Protein AF-A0A897MU74-F1 (afdb_monomer)

Foldseek 3Di:
DPQDPPGDDDPLRVFLVQLLVQQVQVPDDHPVPDDCVPDPCNDSVNSVVRPRGDGPVRVLLVVLLVCLLVVHDLVVSCVVSVHDSVVSVVRRNVNVVVVVVVVVVCVVVVVVPPDD

Organism: NCBI:txid2784880

Structure (mmCIF, N/CA/C/O backbone):
data_AF-A0A897MU74-F1
#
_entry.id   AF-A0A897MU74-F1
#
loop_
_atom_site.group_PDB
_atom_site.id
_atom_site.type_symbol
_atom_site.label_atom_id
_atom_site.label_alt_id
_atom_site.label_comp_id
_atom_site.label_asym_id
_atom_site.label_entity_id
_atom_site.label_seq_id
_atom_site.pdbx_PDB_ins_code
_atom_site.Cartn_x
_atom_site.Cartn_y
_atom_site.Cartn_z
_atom_site.occupancy
_atom_site.B_iso_or_equiv
_atom_site.auth_seq_id
_atom_site.auth_comp_id
_atom_site.auth_asym_id
_atom_site.auth_atom_id
_atom_site.pdbx_PDB_model_num
ATOM 1 N N . MET A 1 1 ? 24.679 -9.039 7.011 1.00 46.19 1 MET A N 1
ATOM 2 C CA . MET A 1 1 ? 24.666 -7.657 6.477 1.00 46.19 1 MET A CA 1
ATOM 3 C C . MET A 1 1 ? 24.186 -7.727 5.031 1.00 46.19 1 MET A C 1
ATOM 5 O O . MET A 1 1 ? 24.852 -8.364 4.229 1.00 46.19 1 MET A O 1
ATOM 9 N N . PHE A 1 2 ? 23.003 -7.196 4.704 1.00 45.62 2 PHE A N 1
ATOM 10 C CA . PHE A 1 2 ? 22.463 -7.252 3.336 1.00 45.62 2 PHE A CA 1
ATOM 11 C C . PHE A 1 2 ? 23.127 -6.172 2.468 1.00 45.62 2 PHE A C 1
ATOM 13 O O . PHE A 1 2 ? 22.592 -5.076 2.308 1.00 45.62 2 PHE A O 1
ATOM 20 N N . SER A 1 3 ? 24.326 -6.456 1.964 1.00 49.16 3 SER A N 1
ATOM 21 C CA . SER A 1 3 ? 25.043 -5.573 1.040 1.00 49.16 3 SER A CA 1
ATOM 22 C C . SER A 1 3 ? 24.666 -5.947 -0.392 1.00 49.16 3 SER A C 1
ATOM 24 O O . SER A 1 3 ? 25.033 -7.015 -0.873 1.00 49.16 3 SER A O 1
ATOM 26 N N . GLY A 1 4 ? 23.897 -5.096 -1.077 1.00 59.00 4 GLY A N 1
ATOM 27 C CA . GLY A 1 4 ? 23.693 -5.234 -2.520 1.00 59.00 4 GLY A CA 1
ATOM 28 C C . GLY A 1 4 ? 24.974 -4.896 -3.289 1.00 59.00 4 GLY A C 1
ATOM 29 O O . GLY A 1 4 ? 25.918 -4.348 -2.720 1.00 59.00 4 GLY A O 1
ATOM 30 N N . ARG A 1 5 ? 24.997 -5.145 -4.608 1.00 64.81 5 ARG A N 1
ATOM 31 C CA . ARG A 1 5 ? 26.133 -4.786 -5.493 1.00 64.81 5 ARG A CA 1
ATOM 32 C C . ARG A 1 5 ? 26.549 -3.307 -5.418 1.00 64.81 5 ARG A C 1
ATOM 34 O O . ARG A 1 5 ? 27.650 -2.982 -5.839 1.00 64.81 5 ARG A O 1
ATOM 41 N N . GLN A 1 6 ? 25.692 -2.427 -4.895 1.00 69.25 6 GLN A N 1
ATOM 42 C CA . GLN A 1 6 ? 25.965 -1.004 -4.664 1.00 69.25 6 GLN A CA 1
ATOM 43 C C . GLN A 1 6 ? 25.766 -0.571 -3.191 1.00 69.25 6 GLN A C 1
ATOM 45 O O . GLN A 1 6 ? 25.464 0.587 -2.924 1.00 69.25 6 GLN A O 1
ATOM 50 N N . GLY A 1 7 ? 25.902 -1.481 -2.220 1.00 75.81 7 GLY A N 1
ATOM 51 C CA . GLY A 1 7 ? 25.747 -1.167 -0.792 1.00 75.81 7 GLY A CA 1
ATOM 52 C C . GLY A 1 7 ? 24.307 -1.277 -0.270 1.00 75.81 7 GLY A C 1
ATOM 53 O O . GLY A 1 7 ? 23.533 -2.121 -0.733 1.00 75.81 7 GLY A O 1
ATOM 54 N N . ARG A 1 8 ? 23.958 -0.470 0.749 1.00 80.75 8 ARG A N 1
ATOM 55 C CA . ARG A 1 8 ? 22.635 -0.482 1.407 1.00 80.75 8 ARG A CA 1
ATOM 56 C C . ARG A 1 8 ? 21.570 0.071 0.447 1.00 80.75 8 ARG A C 1
ATOM 58 O O . ARG A 1 8 ? 21.763 1.161 -0.091 1.00 80.75 8 ARG A O 1
ATOM 65 N N . PRO A 1 9 ? 20.440 -0.628 0.236 1.00 83.81 9 PRO A N 1
ATOM 66 C CA . PRO A 1 9 ? 19.385 -0.122 -0.631 1.00 83.81 9 PRO A CA 1
ATOM 67 C C . PRO A 1 9 ? 18.836 1.201 -0.089 1.00 83.81 9 PRO A C 1
ATOM 69 O O . PRO A 1 9 ? 18.488 1.313 1.086 1.00 83.81 9 PRO A O 1
ATOM 72 N N . SER A 1 10 ? 18.747 2.198 -0.968 1.00 88.94 10 SER A N 1
ATOM 73 C CA . SER A 1 10 ? 18.089 3.469 -0.668 1.00 88.94 10 SER A CA 1
ATOM 74 C C . SER A 1 10 ? 16.570 3.298 -0.577 1.00 88.94 10 SER A C 1
ATOM 76 O O . SER A 1 10 ? 16.006 2.342 -1.116 1.00 88.94 10 SER A O 1
ATOM 78 N N . GLU A 1 11 ? 15.879 4.265 0.026 1.00 87.69 11 GLU A N 1
ATOM 79 C CA . GLU A 1 11 ? 14.410 4.274 0.091 1.00 87.69 11 GLU A CA 1
ATOM 80 C C . GLU A 1 11 ? 13.770 4.159 -1.305 1.00 87.69 11 GLU A C 1
ATOM 82 O O . GLU A 1 11 ? 12.857 3.363 -1.528 1.00 87.69 11 GLU A O 1
ATOM 87 N N . ALA A 1 12 ? 14.321 4.872 -2.292 1.00 89.12 12 ALA A N 1
ATOM 88 C CA . ALA A 1 12 ? 13.883 4.785 -3.682 1.00 89.12 12 ALA A CA 1
ATOM 89 C C . ALA A 1 12 ? 14.038 3.368 -4.268 1.00 89.12 12 ALA A C 1
ATOM 91 O O . ALA A 1 12 ? 13.231 2.953 -5.101 1.00 89.12 12 ALA A O 1
ATOM 92 N N . THR A 1 13 ? 15.054 2.618 -3.829 1.00 89.62 13 THR A N 1
ATOM 93 C CA . THR A 1 13 ? 15.275 1.222 -4.233 1.00 89.62 13 THR A CA 1
ATOM 94 C C . THR A 1 13 ? 14.178 0.319 -3.691 1.00 89.62 13 THR A C 1
ATOM 96 O O . THR A 1 13 ? 13.529 -0.376 -4.470 1.00 89.62 13 THR A O 1
ATOM 99 N N . ILE A 1 14 ? 13.911 0.397 -2.386 1.00 90.62 14 ILE A N 1
ATOM 100 C CA . ILE A 1 14 ? 12.863 -0.392 -1.724 1.00 90.62 14 ILE A CA 1
ATOM 101 C C . ILE A 1 14 ? 11.493 -0.075 -2.331 1.00 90.62 14 ILE A C 1
ATOM 103 O O . ILE A 1 14 ? 10.716 -0.978 -2.645 1.00 90.62 14 ILE A O 1
ATOM 107 N N . ARG A 1 15 ? 11.212 1.209 -2.570 1.00 92.00 15 ARG A N 1
ATOM 108 C CA . ARG A 1 15 ? 9.974 1.654 -3.210 1.00 92.00 15 ARG A CA 1
ATOM 109 C C . ARG A 1 15 ? 9.805 1.059 -4.609 1.00 92.00 15 ARG A C 1
ATOM 111 O O . ARG A 1 15 ? 8.734 0.548 -4.919 1.00 92.00 15 ARG A O 1
ATOM 118 N N . ALA A 1 16 ? 10.845 1.099 -5.442 1.00 92.19 16 ALA A N 1
ATOM 119 C CA . ALA A 1 16 ? 10.779 0.543 -6.791 1.00 92.19 16 ALA A CA 1
ATOM 120 C C . ALA A 1 16 ? 10.565 -0.978 -6.777 1.00 92.19 16 ALA A C 1
ATOM 122 O O . ALA A 1 16 ? 9.714 -1.483 -7.508 1.00 92.19 16 ALA A O 1
ATOM 123 N N . TRP A 1 17 ? 11.270 -1.696 -5.899 1.00 93.31 17 TRP A N 1
ATOM 124 C CA . TRP A 1 17 ? 11.077 -3.136 -5.720 1.00 93.31 17 TRP A CA 1
ATOM 125 C C . TRP A 1 17 ? 9.671 -3.478 -5.245 1.00 93.31 17 TRP A C 1
ATOM 127 O O . TRP A 1 17 ? 9.086 -4.431 -5.743 1.00 93.31 17 TRP A O 1
ATOM 137 N N . THR A 1 18 ? 9.098 -2.674 -4.350 1.00 94.19 18 THR A N 1
ATOM 138 C CA . THR A 1 18 ? 7.720 -2.864 -3.880 1.00 94.19 18 THR A CA 1
ATOM 139 C C . THR A 1 18 ? 6.721 -2.775 -5.034 1.00 94.19 18 THR A C 1
ATOM 141 O O . THR A 1 18 ? 5.867 -3.650 -5.181 1.00 94.19 18 THR A O 1
ATOM 144 N N . TYR A 1 19 ? 6.861 -1.768 -5.905 1.00 95.00 19 TYR A N 1
ATOM 145 C CA . TYR A 1 19 ? 6.016 -1.658 -7.093 1.00 95.00 19 TYR A CA 1
ATOM 146 C C . TYR A 1 19 ? 6.195 -2.852 -8.032 1.00 95.00 19 TYR A C 1
ATOM 148 O O . TYR A 1 19 ? 5.204 -3.421 -8.469 1.00 95.00 19 TYR A O 1
ATOM 156 N N . GLN A 1 20 ? 7.434 -3.261 -8.322 1.00 94.06 20 GLN A N 1
ATOM 157 C CA . GLN A 1 20 ? 7.704 -4.391 -9.219 1.00 94.06 20 GLN A CA 1
ATOM 158 C C . GLN A 1 20 ? 7.182 -5.722 -8.661 1.00 94.06 20 GLN A C 1
ATOM 160 O O . GLN A 1 20 ? 6.606 -6.512 -9.404 1.00 94.06 20 GLN A O 1
ATOM 165 N N . ALA A 1 21 ? 7.348 -5.958 -7.359 1.00 93.06 21 ALA A N 1
ATOM 166 C CA . ALA A 1 21 ? 6.913 -7.182 -6.693 1.00 93.06 21 ALA A CA 1
ATOM 167 C C . ALA A 1 21 ? 5.385 -7.317 -6.637 1.00 93.06 21 ALA A C 1
ATOM 169 O O . ALA A 1 21 ? 4.865 -8.427 -6.659 1.00 93.06 21 ALA A O 1
ATOM 170 N N . THR A 1 22 ? 4.660 -6.198 -6.591 1.00 93.94 22 THR A N 1
ATOM 171 C CA . THR A 1 22 ? 3.191 -6.178 -6.495 1.00 93.94 22 THR A CA 1
ATOM 172 C C . THR A 1 22 ? 2.491 -6.058 -7.846 1.00 93.94 22 THR A C 1
ATOM 174 O O . THR A 1 22 ? 1.272 -5.902 -7.904 1.00 93.94 22 THR A O 1
ATOM 177 N N . GLN A 1 23 ? 3.234 -6.126 -8.953 1.00 93.81 23 GLN A N 1
ATOM 178 C CA . GLN A 1 23 ? 2.631 -6.125 -10.278 1.00 93.81 23 GLN A CA 1
ATOM 179 C C . GLN A 1 23 ? 1.832 -7.413 -10.512 1.00 93.81 23 GLN A C 1
ATOM 181 O O . GLN A 1 23 ? 2.372 -8.508 -10.351 1.00 93.81 23 GLN A O 1
ATOM 186 N N . PRO A 1 24 ? 0.581 -7.314 -11.001 1.00 92.56 24 PRO A N 1
ATOM 187 C CA . PRO A 1 24 ? -0.250 -8.494 -11.227 1.00 92.56 24 PRO A CA 1
ATOM 188 C C . PRO A 1 24 ? 0.368 -9.448 -12.252 1.00 92.56 24 PRO A C 1
ATOM 190 O O . PRO A 1 24 ? 0.218 -10.658 -12.135 1.00 92.56 24 PRO A O 1
ATOM 193 N N . CYS A 1 25 ? 1.116 -8.917 -13.225 1.00 91.69 25 CYS A N 1
ATOM 194 C CA . CYS A 1 25 ? 1.762 -9.698 -14.279 1.00 91.69 25 CYS A CA 1
ATOM 195 C C . CYS A 1 25 ? 2.870 -10.648 -13.788 1.00 91.69 25 CYS A C 1
ATOM 197 O O . CYS A 1 25 ? 3.413 -11.396 -14.595 1.00 91.69 25 CYS A O 1
ATOM 199 N N . VAL A 1 26 ? 3.223 -10.615 -12.497 1.00 90.50 26 VAL A N 1
ATOM 200 C CA . VAL A 1 26 ? 4.144 -11.578 -11.872 1.00 90.50 26 VAL A CA 1
ATOM 201 C C . VAL A 1 26 ? 3.455 -12.917 -11.592 1.00 90.50 26 VAL A C 1
ATOM 203 O O . VAL A 1 26 ? 4.110 -13.950 -11.641 1.00 90.50 26 VAL A O 1
ATOM 206 N N . HIS A 1 27 ? 2.148 -12.914 -11.318 1.00 89.75 27 HIS A N 1
ATOM 207 C CA . HIS A 1 27 ? 1.424 -14.102 -10.847 1.00 89.75 27 HIS A CA 1
ATOM 208 C C . HIS A 1 27 ? 0.092 -14.358 -11.573 1.00 89.75 27 HIS A C 1
ATOM 210 O O . HIS A 1 27 ? -0.551 -15.377 -11.339 1.00 89.75 27 HIS A O 1
ATOM 216 N N . ARG A 1 28 ? -0.366 -13.435 -12.425 1.00 90.81 28 ARG A N 1
ATOM 217 C CA . ARG A 1 28 ? -1.571 -13.577 -13.253 1.00 90.81 28 ARG A CA 1
ATOM 218 C C . ARG A 1 28 ? -1.417 -12.824 -14.572 1.00 90.81 28 ARG A C 1
ATOM 220 O O . ARG A 1 28 ? -0.496 -12.029 -14.738 1.00 90.81 28 ARG A O 1
ATOM 227 N N . ASN A 1 29 ? -2.355 -13.010 -15.497 1.00 90.75 29 ASN A N 1
ATOM 228 C CA . ASN A 1 29 ? -2.409 -12.184 -16.702 1.00 90.75 29 ASN A CA 1
ATOM 229 C C . ASN A 1 29 ? -2.638 -10.705 -16.352 1.00 90.75 29 ASN A C 1
ATOM 231 O O . ASN A 1 29 ? -3.310 -10.362 -15.374 1.00 90.75 29 ASN A O 1
ATOM 235 N N . CYS A 1 30 ? -2.035 -9.814 -17.139 1.00 91.19 30 CYS A N 1
ATOM 236 C CA . CYS A 1 30 ? -2.143 -8.382 -16.900 1.00 91.19 30 CYS A CA 1
ATOM 237 C C . CYS A 1 30 ? -3.592 -7.913 -17.128 1.00 91.19 30 CYS A C 1
ATOM 239 O O . CYS A 1 30 ? -4.118 -8.125 -18.216 1.00 91.19 30 CYS A O 1
ATOM 241 N N . PRO A 1 31 ? -4.217 -7.206 -16.169 1.00 90.94 31 PRO A N 1
ATOM 242 C CA . PRO A 1 31 ? -5.579 -6.684 -16.321 1.00 90.94 31 PRO A CA 1
ATOM 243 C C . PRO A 1 31 ? -5.665 -5.464 -17.258 1.00 90.94 31 PRO A C 1
ATOM 245 O O . PRO A 1 31 ? -6.735 -4.900 -17.438 1.00 90.94 31 PRO A O 1
ATOM 248 N N . HIS A 1 32 ? -4.534 -5.020 -17.810 1.00 87.75 32 HIS A N 1
ATOM 249 C CA . HIS A 1 32 ? -4.423 -3.853 -18.691 1.00 87.75 32 HIS A CA 1
ATOM 250 C C . HIS A 1 32 ? -4.057 -4.244 -20.128 1.00 87.75 32 HIS A C 1
ATOM 252 O O . HIS A 1 32 ? -3.523 -3.414 -20.857 1.00 87.75 32 HIS A O 1
ATOM 258 N N . ASP A 1 33 ? -4.237 -5.521 -20.479 1.00 86.44 33 ASP A N 1
ATOM 259 C CA . ASP A 1 33 ? -3.933 -6.088 -21.800 1.00 86.44 33 ASP A CA 1
ATOM 260 C C . ASP A 1 33 ? -2.488 -5.835 -22.284 1.00 86.44 33 ASP A C 1
ATOM 262 O O . ASP A 1 33 ? -2.186 -5.664 -23.462 1.00 86.44 33 ASP A O 1
ATOM 266 N N . LYS A 1 34 ? -1.542 -5.782 -21.336 1.00 88.12 34 LYS A N 1
ATOM 267 C CA . LYS A 1 34 ? -0.106 -5.638 -21.620 1.00 88.12 34 LYS A CA 1
ATOM 268 C C . LYS A 1 34 ? 0.631 -6.948 -21.383 1.00 88.12 34 LYS A C 1
ATOM 270 O O . LYS A 1 34 ? 0.449 -7.596 -20.352 1.00 88.12 34 LYS A O 1
ATOM 275 N N . LYS A 1 35 ? 1.558 -7.291 -22.278 1.00 90.25 35 LYS A N 1
ATOM 276 C CA . LYS A 1 35 ? 2.496 -8.405 -22.083 1.00 90.25 35 LYS A CA 1
ATOM 277 C C . LYS A 1 35 ? 3.700 -7.939 -21.271 1.00 90.25 35 LYS A C 1
ATOM 279 O O . LYS A 1 35 ? 4.264 -6.887 -21.549 1.00 90.25 35 LYS A O 1
ATOM 284 N N . ARG A 1 36 ? 4.122 -8.729 -20.278 1.00 88.19 36 ARG A N 1
ATOM 285 C CA . ARG A 1 36 ? 5.220 -8.359 -19.365 1.00 88.19 36 ARG A CA 1
ATOM 286 C C . ARG A 1 36 ? 6.526 -8.054 -20.110 1.00 88.19 36 ARG A C 1
ATOM 288 O O . ARG A 1 36 ? 7.186 -7.085 -19.769 1.00 88.19 36 ARG A O 1
ATOM 295 N N . ALA A 1 37 ? 6.850 -8.834 -2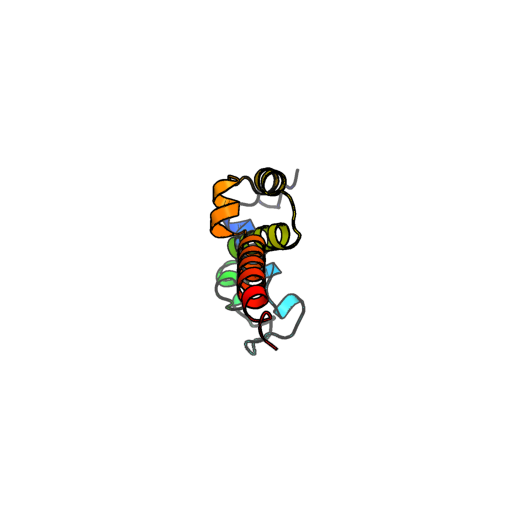1.141 1.00 88.56 37 ALA A N 1
ATOM 296 C CA . ALA A 1 37 ? 8.080 -8.685 -21.922 1.00 88.56 37 ALA A CA 1
ATOM 297 C C . ALA A 1 37 ? 8.211 -7.331 -22.644 1.00 88.56 37 ALA A C 1
ATOM 299 O O . ALA A 1 37 ? 9.325 -6.872 -22.862 1.00 88.56 37 ALA A O 1
ATOM 300 N N . THR A 1 38 ? 7.093 -6.693 -22.998 1.00 91.44 38 THR A N 1
ATOM 301 C CA . THR A 1 38 ? 7.061 -5.439 -23.772 1.00 91.44 38 THR A CA 1
ATOM 302 C C . THR A 1 38 ? 6.439 -4.283 -22.988 1.00 91.44 38 THR A C 1
ATOM 304 O O . THR A 1 38 ? 6.108 -3.249 -23.557 1.00 91.44 38 THR A O 1
ATOM 307 N N . CYS A 1 39 ? 6.194 -4.463 -21.690 1.00 92.38 39 CYS A N 1
ATOM 308 C CA . CYS A 1 39 ? 5.526 -3.467 -20.865 1.00 92.38 39 CYS A CA 1
ATOM 309 C C . CYS A 1 39 ? 6.551 -2.559 -20.181 1.00 92.38 39 CYS A C 1
ATOM 311 O O . CYS A 1 39 ? 7.285 -3.008 -19.295 1.00 92.38 39 CYS A O 1
ATOM 313 N N . ASP A 1 40 ? 6.510 -1.264 -20.504 1.00 92.69 40 ASP A N 1
ATOM 314 C CA . ASP A 1 40 ? 7.424 -0.265 -19.937 1.00 92.69 40 ASP A CA 1
ATOM 315 C C . ASP A 1 40 ? 7.342 -0.172 -18.413 1.00 92.69 40 ASP A C 1
ATOM 317 O O . ASP A 1 40 ? 8.328 0.120 -17.737 1.00 92.69 40 ASP A O 1
ATOM 321 N N . TRP A 1 41 ? 6.169 -0.463 -17.844 1.00 93.25 41 TRP A N 1
ATOM 322 C CA . TRP A 1 41 ? 5.959 -0.412 -16.399 1.00 93.25 41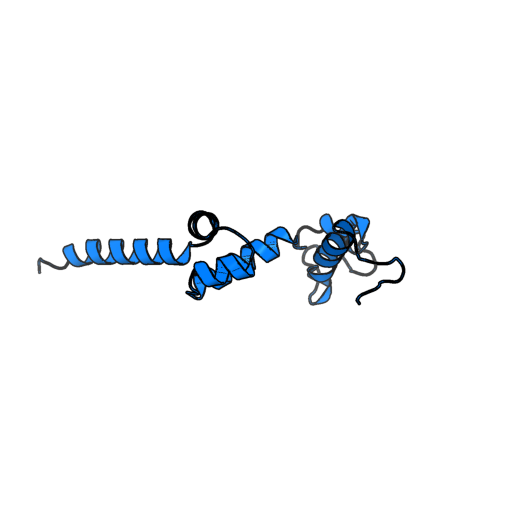 TRP A CA 1
ATOM 323 C C . TRP A 1 41 ? 6.715 -1.510 -15.653 1.00 93.25 41 TRP A C 1
ATOM 325 O O . TRP A 1 41 ? 6.825 -1.449 -14.437 1.00 93.25 41 TRP A O 1
ATOM 335 N N . THR A 1 42 ? 7.267 -2.517 -16.326 1.00 91.31 42 THR A N 1
ATOM 336 C CA . THR A 1 42 ? 8.089 -3.532 -15.649 1.00 91.31 42 THR A CA 1
ATOM 337 C C . THR A 1 42 ? 9.478 -3.004 -15.283 1.00 91.31 42 THR A C 1
ATOM 339 O O . THR A 1 42 ? 10.121 -3.526 -14.367 1.00 91.31 42 THR A O 1
ATOM 342 N N . HIS A 1 43 ? 9.926 -1.919 -15.926 1.00 92.06 43 HIS A N 1
ATOM 343 C CA . HIS A 1 43 ? 11.188 -1.265 -15.611 1.00 92.06 43 HIS A CA 1
ATOM 344 C C . HIS A 1 43 ? 11.130 -0.528 -14.274 1.00 92.06 43 HIS A C 1
ATOM 346 O O . HIS A 1 43 ? 10.156 0.146 -13.939 1.00 92.06 43 HIS A O 1
ATOM 352 N N . ARG A 1 44 ? 12.240 -0.586 -13.530 1.00 87.81 44 ARG A N 1
ATOM 353 C CA . ARG A 1 44 ? 12.387 -0.006 -12.186 1.00 87.81 44 ARG A CA 1
ATOM 354 C C . ARG A 1 44 ? 11.934 1.458 -12.095 1.00 87.81 44 ARG A C 1
ATOM 356 O O . ARG A 1 44 ? 11.290 1.833 -11.121 1.00 87.81 44 ARG A O 1
ATOM 363 N N . ASN A 1 45 ? 12.246 2.266 -13.109 1.00 90.50 45 ASN A N 1
ATOM 364 C CA . ASN A 1 45 ? 11.950 3.703 -13.127 1.00 90.50 45 ASN A CA 1
ATOM 365 C C . ASN A 1 45 ? 10.477 4.017 -13.441 1.00 90.50 45 ASN A C 1
ATOM 367 O O . ASN A 1 45 ? 9.988 5.082 -13.077 1.00 90.50 45 ASN A O 1
ATOM 371 N N . HIS A 1 46 ? 9.760 3.086 -14.076 1.00 92.81 46 HIS A N 1
ATOM 372 C CA . HIS A 1 46 ? 8.361 3.251 -14.481 1.00 92.81 46 HIS A CA 1
ATOM 373 C C . HIS A 1 46 ? 7.399 2.348 -13.700 1.00 92.81 46 HIS A C 1
ATOM 375 O O . HIS A 1 46 ? 6.194 2.400 -13.929 1.00 92.81 46 HIS A O 1
ATOM 381 N N . ALA A 1 47 ? 7.898 1.557 -12.747 1.00 92.50 47 ALA A N 1
ATOM 382 C CA . ALA A 1 47 ? 7.095 0.608 -11.981 1.00 92.50 47 ALA A CA 1
ATOM 383 C C . ALA A 1 47 ? 5.915 1.250 -11.243 1.00 92.50 47 ALA A C 1
ATOM 385 O O . ALA A 1 47 ? 4.842 0.656 -11.181 1.00 92.50 47 ALA A O 1
ATOM 386 N N . SER A 1 48 ? 6.082 2.489 -10.773 1.00 91.69 48 SER A N 1
ATOM 387 C CA . SER A 1 48 ? 5.027 3.274 -10.122 1.00 91.69 48 SER A CA 1
ATOM 388 C C . SER A 1 48 ? 3.895 3.712 -11.057 1.00 91.69 48 SER A C 1
ATOM 390 O O . SER A 1 48 ? 2.863 4.173 -10.579 1.00 91.69 48 SER A O 1
ATOM 392 N N . LYS A 1 49 ? 4.071 3.607 -12.381 1.00 93.38 49 LYS A N 1
ATOM 393 C CA . LYS A 1 49 ? 3.063 3.997 -13.377 1.00 93.38 49 LYS A CA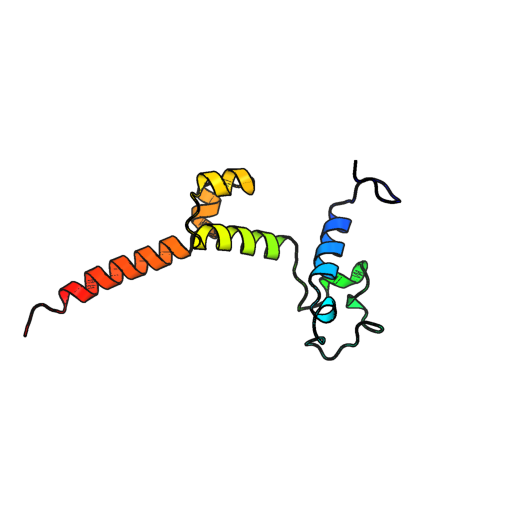 1
ATOM 394 C C . LYS A 1 49 ? 2.042 2.896 -13.661 1.00 93.38 49 LYS A C 1
ATOM 396 O O . LYS A 1 49 ? 1.036 3.177 -14.300 1.00 93.38 49 LYS A O 1
ATOM 401 N N . CYS A 1 50 ? 2.265 1.668 -13.185 1.00 93.69 50 CYS A N 1
ATOM 402 C CA . CYS A 1 50 ? 1.283 0.594 -13.311 1.00 93.69 50 CYS A CA 1
ATOM 403 C C . CYS A 1 50 ? 0.088 0.848 -12.370 1.00 93.69 50 CYS A C 1
ATOM 405 O O . CYS A 1 50 ? 0.289 0.811 -11.151 1.00 93.69 50 CYS A O 1
ATOM 407 N N . PRO A 1 51 ? -1.148 1.021 -12.883 1.00 91.25 51 PRO A N 1
ATOM 408 C CA . PRO A 1 51 ? -2.325 1.302 -12.052 1.00 91.25 51 PRO A CA 1
ATOM 409 C C . PRO A 1 51 ? -2.654 0.185 -11.056 1.00 91.25 51 PRO A C 1
ATOM 411 O O . PRO A 1 51 ? -3.209 0.440 -9.993 1.00 91.25 51 PRO A O 1
ATOM 414 N N . SER A 1 52 ? -2.295 -1.058 -11.390 1.00 93.25 52 SER A N 1
ATOM 415 C CA . SER A 1 52 ? -2.500 -2.221 -10.519 1.00 93.25 52 SER A CA 1
ATOM 416 C C . SER A 1 52 ? -1.324 -2.528 -9.587 1.00 93.25 52 SER A C 1
ATOM 418 O O . SER A 1 52 ? -1.406 -3.494 -8.831 1.00 93.25 52 SER A O 1
ATOM 420 N N . SER A 1 53 ? -0.223 -1.773 -9.647 1.00 93.25 53 SER A N 1
ATOM 421 C CA . SER A 1 53 ? 0.876 -1.937 -8.686 1.00 93.25 53 SER A CA 1
ATOM 422 C C . SER A 1 53 ? 0.527 -1.293 -7.345 1.00 93.25 53 SER A C 1
ATOM 424 O O . SER A 1 53 ? -0.323 -0.403 -7.274 1.00 93.25 53 SER A O 1
ATOM 426 N N . ARG A 1 54 ? 1.170 -1.740 -6.264 1.00 93.25 54 ARG A N 1
ATOM 427 C CA . ARG A 1 54 ? 0.923 -1.220 -4.915 1.00 93.25 54 ARG A CA 1
ATOM 428 C C . ARG A 1 54 ? 2.147 -0.505 -4.370 1.00 93.25 54 ARG A C 1
ATOM 430 O O . ARG A 1 54 ? 3.272 -0.989 -4.478 1.00 93.25 54 ARG A O 1
ATOM 437 N N . SER A 1 55 ? 1.915 0.657 -3.764 1.00 92.88 55 SER A N 1
ATOM 438 C CA . SER A 1 55 ? 2.971 1.409 -3.087 1.00 92.88 55 SER A CA 1
ATOM 439 C C . SER A 1 55 ? 3.256 0.832 -1.694 1.00 92.88 55 SER A C 1
ATOM 441 O O . SER A 1 55 ? 2.365 0.232 -1.084 1.00 92.88 55 SER A O 1
ATOM 443 N N . PRO A 1 56 ? 4.457 1.066 -1.131 1.00 92.94 56 PRO A N 1
ATOM 444 C CA . PRO A 1 56 ? 4.764 0.671 0.246 1.00 92.94 56 PRO A CA 1
ATOM 445 C C . PRO A 1 56 ? 3.735 1.176 1.263 1.00 92.94 56 PRO A C 1
ATOM 447 O O . PRO A 1 56 ? 3.354 0.449 2.177 1.00 92.94 56 PRO A O 1
ATOM 450 N N . HIS A 1 57 ? 3.234 2.401 1.072 1.00 91.31 57 HIS A N 1
ATOM 451 C CA . HIS A 1 57 ? 2.225 2.985 1.950 1.00 91.31 57 HIS A CA 1
ATOM 452 C C . HIS A 1 57 ? 0.912 2.193 1.918 1.00 91.31 57 HIS A C 1
ATOM 454 O O . HIS A 1 57 ? 0.339 1.925 2.967 1.00 91.31 57 HIS A O 1
ATOM 460 N N . GLN A 1 58 ? 0.436 1.777 0.739 1.00 92.06 58 GLN A N 1
ATOM 461 C CA . GLN A 1 58 ? -0.799 0.989 0.629 1.00 92.06 58 GLN A CA 1
ATOM 462 C C . GLN A 1 58 ? -0.681 -0.361 1.344 1.00 92.06 58 GLN A C 1
ATOM 464 O O . GLN A 1 58 ? -1.613 -0.773 2.030 1.00 92.06 58 GLN A O 1
ATOM 469 N N . ILE A 1 59 ? 0.474 -1.020 1.223 1.00 91.88 59 ILE A N 1
ATOM 470 C CA . ILE A 1 59 ? 0.751 -2.288 1.911 1.00 91.88 59 ILE A CA 1
ATOM 471 C C . ILE A 1 59 ? 0.773 -2.074 3.426 1.00 91.88 59 ILE A C 1
ATOM 473 O O . ILE A 1 59 ? 0.139 -2.825 4.164 1.00 91.88 59 ILE A O 1
ATOM 477 N N . ARG A 1 60 ? 1.456 -1.020 3.893 1.00 91.06 60 ARG A N 1
ATOM 478 C CA . ARG A 1 60 ? 1.510 -0.664 5.315 1.00 91.06 60 ARG A CA 1
ATOM 479 C C . ARG A 1 60 ? 0.114 -0.409 5.882 1.00 91.06 60 ARG A C 1
ATOM 481 O O . ARG A 1 60 ? -0.223 -0.988 6.907 1.00 91.06 60 ARG A O 1
ATOM 488 N N . THR A 1 61 ? -0.697 0.413 5.217 1.00 90.69 61 THR A N 1
ATOM 489 C CA . THR A 1 61 ? -2.071 0.706 5.648 1.00 90.69 61 THR A CA 1
ATOM 490 C C . THR A 1 61 ? -2.919 -0.560 5.714 1.00 90.69 6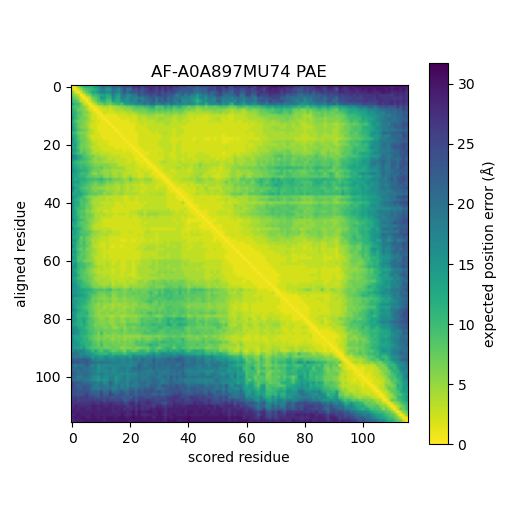1 THR A C 1
ATOM 492 O O . THR A 1 61 ? -3.558 -0.796 6.734 1.00 90.69 61 THR A O 1
ATOM 495 N N . GLY A 1 62 ? -2.872 -1.405 4.678 1.00 89.62 62 GLY A N 1
ATOM 496 C CA . GLY A 1 62 ? -3.609 -2.670 4.665 1.00 89.62 62 GLY A CA 1
ATOM 497 C C . GLY A 1 62 ? -3.191 -3.616 5.792 1.00 89.62 62 GLY A C 1
ATOM 498 O O . GLY A 1 62 ? -4.049 -4.229 6.415 1.00 89.62 62 GLY A O 1
ATOM 499 N N . SER A 1 63 ? -1.894 -3.688 6.101 1.00 90.69 63 SER A N 1
ATOM 500 C CA . SER A 1 63 ? -1.372 -4.498 7.208 1.00 90.69 63 SER A CA 1
ATOM 501 C C . SER A 1 63 ? -1.867 -4.013 8.577 1.00 90.69 63 SER A C 1
ATOM 503 O O . SER A 1 63 ? -2.320 -4.821 9.386 1.00 90.69 63 SER A O 1
ATOM 505 N N . ILE A 1 64 ? -1.847 -2.695 8.826 1.00 89.88 64 ILE A N 1
ATOM 506 C CA . ILE A 1 64 ? -2.350 -2.119 10.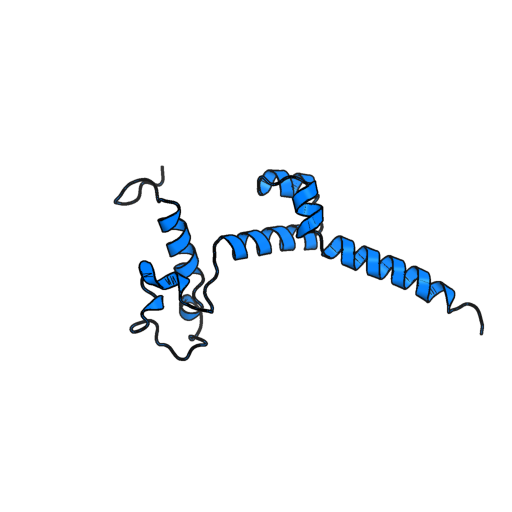086 1.00 89.88 64 ILE A CA 1
ATOM 507 C C . ILE A 1 64 ? -3.843 -2.413 10.240 1.00 89.88 64 ILE A C 1
ATOM 509 O O . ILE A 1 64 ? -4.250 -2.936 11.273 1.00 89.88 64 ILE A O 1
ATOM 513 N N . THR A 1 65 ? -4.644 -2.136 9.205 1.00 87.88 65 THR A N 1
ATOM 514 C CA . THR A 1 65 ? -6.085 -2.421 9.230 1.00 87.88 65 THR A CA 1
ATOM 515 C C . THR A 1 65 ? -6.354 -3.906 9.454 1.00 87.88 65 THR A C 1
ATOM 517 O O . THR A 1 65 ? -7.152 -4.242 10.316 1.00 87.88 65 THR A O 1
ATOM 520 N N . TRP A 1 66 ? -5.629 -4.805 8.782 1.00 88.69 66 TRP A N 1
ATOM 521 C CA . TRP A 1 66 ? -5.789 -6.246 8.988 1.00 88.69 66 TRP A CA 1
ATOM 522 C C . TRP A 1 66 ? -5.485 -6.678 10.430 1.00 88.69 66 TRP A C 1
ATOM 524 O O . TRP A 1 66 ? -6.192 -7.517 10.983 1.00 88.69 66 TRP A O 1
ATOM 534 N N . HIS A 1 67 ? -4.459 -6.105 11.067 1.00 89.00 67 HIS A N 1
ATOM 535 C CA . HIS A 1 67 ? -4.186 -6.373 12.479 1.00 89.00 67 HIS A CA 1
ATOM 536 C C . HIS A 1 67 ? -5.316 -5.883 13.398 1.00 89.00 67 HIS A C 1
ATOM 538 O O . HIS A 1 67 ? -5.689 -6.613 14.317 1.00 89.00 67 HIS A O 1
ATOM 544 N N . CYS A 1 68 ? -5.883 -4.701 13.135 1.00 86.50 68 CYS A N 1
ATOM 545 C CA . CYS A 1 68 ? -7.047 -4.191 13.866 1.00 86.50 68 CYS A CA 1
ATOM 546 C C . CYS A 1 68 ? -8.278 -5.091 13.668 1.00 86.50 68 CYS A C 1
ATOM 548 O O . CYS A 1 68 ? -8.906 -5.488 14.643 1.00 86.50 68 CYS A O 1
ATOM 550 N N . ASP A 1 69 ? -8.571 -5.494 12.430 1.00 83.81 69 ASP A N 1
ATOM 551 C CA . ASP A 1 69 ? -9.716 -6.352 12.093 1.00 83.81 69 ASP A CA 1
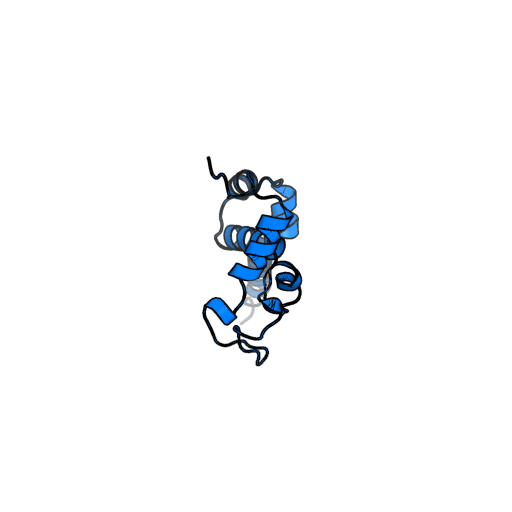ATOM 552 C C . ASP A 1 69 ? -9.611 -7.748 12.730 1.00 83.81 69 ASP A C 1
ATOM 554 O O . ASP A 1 69 ? -10.613 -8.397 13.022 1.00 83.81 69 ASP A O 1
ATOM 558 N N . ARG A 1 70 ? -8.384 -8.220 12.982 1.00 86.31 70 ARG A N 1
ATOM 559 C CA . ARG A 1 70 ? -8.105 -9.464 13.716 1.00 86.31 70 ARG A CA 1
ATOM 560 C C . ARG A 1 70 ? -8.234 -9.323 15.238 1.00 86.31 70 ARG A C 1
ATOM 562 O O . ARG A 1 70 ? -8.040 -10.321 15.930 1.00 86.31 70 ARG A O 1
ATOM 569 N N . GLY A 1 71 ? -8.535 -8.129 15.748 1.00 83.75 71 GLY A N 1
ATOM 570 C CA . GLY A 1 71 ? -8.712 -7.853 17.173 1.00 83.75 71 GLY A CA 1
ATOM 571 C C . GLY A 1 71 ? -7.409 -7.825 17.974 1.00 83.75 71 GLY A C 1
ATOM 572 O O . GLY A 1 71 ? -7.433 -8.088 19.174 1.00 83.75 71 GLY A O 1
ATOM 573 N N . LEU A 1 72 ? -6.260 -7.561 17.336 1.00 84.38 72 LEU A N 1
ATOM 574 C CA . LEU A 1 72 ? -5.007 -7.414 18.081 1.00 84.38 72 LEU A CA 1
ATOM 575 C C . LEU A 1 72 ? -5.057 -6.140 18.948 1.00 84.38 72 LEU A C 1
ATOM 577 O O . LEU A 1 72 ? -5.528 -5.108 18.464 1.00 84.38 72 LEU A O 1
ATOM 581 N N . PRO A 1 73 ? -4.516 -6.172 20.183 1.00 87.38 73 PRO A N 1
ATOM 582 C CA . PRO A 1 73 ? -4.417 -4.981 21.021 1.00 87.38 73 PRO A CA 1
ATOM 583 C C . PRO A 1 73 ? -3.653 -3.858 20.314 1.00 87.38 73 PRO A C 1
ATOM 585 O O . PRO A 1 73 ? -2.599 -4.094 19.711 1.00 87.38 73 PRO A O 1
ATOM 588 N N . ILE A 1 74 ? -4.174 -2.632 20.395 1.00 86.12 74 ILE A N 1
ATOM 589 C CA . ILE A 1 74 ? -3.619 -1.464 19.697 1.00 86.12 74 ILE A CA 1
ATOM 590 C C . ILE A 1 74 ? -2.184 -1.186 20.156 1.00 86.12 74 ILE A C 1
ATOM 592 O O . ILE A 1 74 ? -1.353 -0.782 19.348 1.00 86.12 74 ILE A O 1
ATOM 596 N N . GLU A 1 75 ? -1.870 -1.456 21.418 1.00 88.25 75 GLU A N 1
ATOM 597 C CA . GLU A 1 75 ? -0.548 -1.297 22.021 1.00 88.25 75 GLU A CA 1
ATOM 598 C C . GLU A 1 75 ? 0.485 -2.182 21.307 1.00 88.25 75 GLU A C 1
ATOM 600 O O . GLU A 1 75 ? 1.543 -1.709 20.891 1.00 88.25 75 GLU A O 1
ATOM 605 N N . VAL A 1 76 ? 0.125 -3.442 21.038 1.00 88.88 76 VAL A N 1
ATOM 606 C CA . VAL A 1 76 ? 0.974 -4.397 20.308 1.00 88.88 76 VAL A CA 1
ATOM 607 C C . VAL A 1 76 ? 1.149 -3.973 18.848 1.00 88.88 76 VAL A C 1
ATOM 609 O O . VAL A 1 76 ? 2.233 -4.106 18.276 1.00 88.88 76 VAL A O 1
ATOM 612 N N . ILE A 1 77 ? 0.090 -3.459 18.213 1.00 88.44 77 ILE A N 1
ATOM 613 C CA . ILE A 1 77 ? 0.172 -2.949 16.837 1.00 88.44 77 ILE A CA 1
ATOM 614 C C . ILE A 1 77 ? 1.075 -1.709 16.794 1.00 88.44 77 ILE A C 1
ATOM 616 O O . ILE A 1 77 ? 1.938 -1.623 15.921 1.00 88.44 77 ILE A O 1
ATOM 620 N N . SER A 1 78 ? 0.914 -0.789 17.747 1.00 89.56 78 SER A N 1
ATOM 621 C CA . SER A 1 78 ? 1.687 0.449 17.908 1.00 89.56 78 SER A CA 1
ATOM 622 C C . SER A 1 78 ? 3.185 0.180 17.964 1.00 89.56 78 SER A C 1
ATOM 624 O O . SER A 1 78 ? 3.939 0.752 17.172 1.00 89.56 78 SER A O 1
ATOM 626 N N . GLU A 1 79 ? 3.611 -0.753 18.816 1.00 90.31 79 GLU A N 1
ATOM 627 C CA . GLU A 1 79 ? 5.014 -1.170 18.916 1.00 90.31 79 GLU A CA 1
ATOM 628 C C . GLU A 1 79 ? 5.545 -1.740 17.595 1.00 90.31 79 GLU A C 1
ATOM 630 O O . GLU A 1 79 ? 6.637 -1.387 17.150 1.00 90.31 79 GLU A O 1
ATOM 635 N N . ARG A 1 80 ? 4.756 -2.582 16.914 1.00 87.56 80 ARG A N 1
ATOM 636 C CA . ARG A 1 80 ? 5.164 -3.215 15.647 1.00 87.56 80 ARG A CA 1
ATOM 637 C C . ARG A 1 80 ? 5.328 -2.223 14.508 1.00 87.56 80 ARG A C 1
ATOM 639 O O . ARG A 1 80 ? 6.223 -2.376 13.678 1.00 87.56 80 ARG A O 1
ATOM 646 N N . VAL A 1 81 ? 4.419 -1.257 14.408 1.00 86.69 81 VAL A N 1
ATOM 647 C CA . VAL A 1 81 ? 4.359 -0.351 13.254 1.00 86.69 81 VAL A CA 1
ATOM 648 C C . VAL A 1 81 ? 4.991 1.005 13.535 1.00 86.69 81 VAL A C 1
ATOM 650 O O . VAL A 1 81 ? 5.059 1.819 12.609 1.00 86.69 81 VAL A O 1
ATOM 653 N N . ASN A 1 82 ? 5.480 1.223 14.759 1.00 88.88 82 ASN A N 1
ATOM 654 C CA . ASN A 1 82 ? 6.063 2.471 15.240 1.00 88.88 82 ASN A CA 1
ATOM 655 C C . ASN A 1 82 ? 5.146 3.677 14.957 1.00 88.88 82 ASN A C 1
ATOM 657 O O . ASN A 1 82 ? 5.538 4.641 14.299 1.00 88.88 82 ASN A O 1
ATOM 661 N N . ALA A 1 83 ? 3.878 3.572 15.358 1.00 86.00 83 ALA A N 1
ATOM 662 C CA . ALA A 1 83 ? 2.887 4.647 15.267 1.00 86.00 83 ALA A CA 1
ATOM 663 C C . ALA A 1 83 ? 2.098 4.705 16.572 1.00 86.00 83 ALA A C 1
ATOM 665 O O . ALA A 1 83 ? 1.840 3.655 17.144 1.00 86.00 83 ALA A O 1
ATOM 666 N N . SER A 1 84 ? 1.701 5.896 17.030 1.00 89.00 84 SER A N 1
ATOM 667 C CA . SER A 1 84 ? 1.036 6.011 18.330 1.00 89.00 84 SER A CA 1
ATOM 668 C C . SER A 1 84 ? -0.309 5.265 18.367 1.00 89.00 84 SER A C 1
ATOM 670 O O . SER A 1 84 ? -1.006 5.204 17.341 1.00 89.00 84 SER A O 1
ATOM 672 N N . PRO A 1 85 ? -0.720 4.758 19.545 1.00 88.12 85 PRO A N 1
ATOM 673 C CA . PRO A 1 85 ? -2.022 4.120 19.723 1.00 88.12 85 PRO A CA 1
ATOM 674 C C . PRO A 1 85 ? -3.183 4.996 19.238 1.00 88.12 85 PRO A C 1
ATOM 676 O O . PRO A 1 85 ? -4.074 4.518 18.538 1.00 88.12 85 PRO A O 1
ATOM 679 N N . ASP A 1 86 ? -3.126 6.301 19.517 1.00 87.44 86 ASP A N 1
ATOM 680 C CA . ASP A 1 86 ? -4.154 7.263 19.107 1.00 87.44 86 ASP A CA 1
ATOM 681 C C . ASP A 1 86 ? -4.280 7.388 17.583 1.00 87.44 86 ASP A C 1
ATOM 683 O O . ASP A 1 86 ? -5.388 7.468 17.048 1.00 87.44 86 ASP A O 1
ATOM 687 N N . VAL A 1 87 ? -3.156 7.370 16.856 1.00 88.19 87 VAL A N 1
ATOM 688 C CA . VAL A 1 87 ? -3.153 7.398 15.385 1.00 88.19 87 VAL A CA 1
ATOM 689 C C . VAL A 1 87 ? -3.759 6.109 14.832 1.00 88.19 87 VAL A C 1
ATOM 691 O O . VAL A 1 87 ? -4.553 6.156 13.891 1.00 88.19 87 VAL A O 1
ATOM 694 N N . ILE A 1 88 ? -3.430 4.959 15.423 1.00 86.38 88 ILE A N 1
ATOM 695 C CA . ILE A 1 88 ? -3.977 3.666 14.996 1.00 86.38 88 ILE A CA 1
ATOM 696 C C . ILE A 1 88 ? -5.492 3.633 15.206 1.00 86.38 88 ILE A C 1
ATOM 698 O O . ILE A 1 88 ? -6.242 3.375 14.262 1.00 86.38 88 ILE A O 1
ATOM 702 N N . LYS A 1 89 ? -5.941 4.005 16.406 1.00 84.88 89 LYS A N 1
ATOM 703 C CA . LYS A 1 89 ? -7.357 4.065 16.774 1.00 84.88 89 LYS A CA 1
ATOM 704 C C . LYS A 1 89 ? -8.156 5.019 15.886 1.00 84.88 89 LYS A C 1
ATOM 706 O O . LYS A 1 89 ? -9.278 4.720 15.493 1.00 84.88 89 LYS A O 1
ATOM 711 N N . ARG A 1 90 ? -7.582 6.174 15.537 1.00 85.25 90 ARG A N 1
ATOM 712 C CA . ARG A 1 90 ? -8.270 7.184 14.722 1.00 85.25 90 ARG A CA 1
ATOM 713 C C . ARG A 1 90 ? -8.420 6.778 13.257 1.00 85.25 90 ARG A C 1
ATOM 715 O O . ARG A 1 90 ? -9.459 7.056 12.665 1.00 85.25 90 ARG A O 1
ATOM 722 N N . PHE A 1 91 ? -7.382 6.200 12.654 1.00 85.44 91 PHE A N 1
ATOM 723 C CA . PHE A 1 91 ? -7.327 6.024 11.197 1.00 85.44 91 PHE A CA 1
ATOM 724 C C . PHE A 1 91 ? -7.542 4.584 10.722 1.00 85.44 91 PHE A C 1
ATOM 726 O O . PHE A 1 91 ? -7.923 4.388 9.565 1.00 85.44 91 PHE A O 1
ATOM 733 N N . TYR A 1 92 ? -7.306 3.588 11.579 1.00 81.38 92 TYR A N 1
ATOM 734 C CA . TYR A 1 92 ? -7.243 2.184 11.166 1.00 81.38 92 TYR A CA 1
ATOM 735 C C . TYR A 1 92 ? -8.210 1.268 11.913 1.00 81.38 92 TYR A C 1
ATOM 737 O O . TYR A 1 92 ? -8.620 0.265 11.332 1.00 81.38 92 TYR A O 1
ATOM 745 N N . ASP A 1 93 ? -8.621 1.622 13.134 1.00 77.75 93 ASP A N 1
ATOM 746 C CA . ASP A 1 93 ? -9.567 0.840 13.935 1.00 77.75 93 ASP A CA 1
ATOM 747 C C . ASP A 1 93 ? -11.022 1.015 13.458 1.00 77.75 93 ASP A C 1
ATOM 749 O O . ASP A 1 93 ? -11.863 1.658 14.087 1.00 77.75 93 ASP A O 1
ATOM 753 N N . LYS A 1 94 ? -11.304 0.490 12.262 1.00 72.94 94 LYS A N 1
ATOM 754 C CA . LYS A 1 94 ? -12.641 0.521 11.656 1.00 72.94 94 LYS A CA 1
ATOM 755 C C . LYS A 1 94 ? -13.514 -0.634 12.133 1.00 72.94 94 LYS A C 1
ATOM 757 O O . LYS A 1 94 ? -14.722 -0.446 12.251 1.00 72.94 94 LYS A O 1
ATOM 762 N N . ALA A 1 95 ? -12.925 -1.794 12.427 1.00 67.75 95 ALA A N 1
ATOM 763 C CA . ALA A 1 95 ? -13.656 -2.947 12.945 1.00 67.75 95 ALA A CA 1
ATOM 764 C C . ALA A 1 95 ? -14.301 -2.659 14.308 1.00 67.75 95 ALA A C 1
ATOM 766 O O . ALA A 1 95 ? -15.477 -2.970 1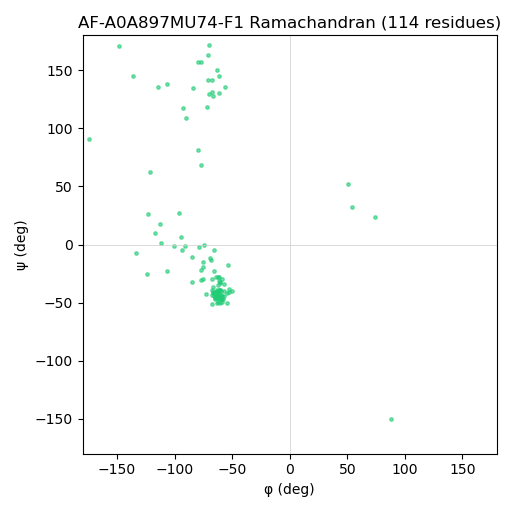4.481 1.00 67.75 95 ALA A O 1
ATOM 767 N N . ASP A 1 96 ? -13.604 -1.999 15.243 1.00 67.19 96 ASP A N 1
ATOM 768 C CA . ASP A 1 96 ? -14.208 -1.588 16.516 1.00 67.19 96 ASP A CA 1
ATOM 769 C C . ASP A 1 96 ? -15.350 -0.586 16.307 1.00 67.19 96 ASP A C 1
ATOM 771 O O . ASP A 1 96 ? -16.398 -0.700 16.938 1.00 67.19 96 ASP A O 1
ATOM 775 N N . GLN A 1 97 ? -15.196 0.366 15.380 1.00 66.38 97 GLN A N 1
ATOM 776 C CA . GLN A 1 97 ? -16.255 1.331 15.068 1.00 66.38 97 GLN A CA 1
ATOM 777 C C . GLN A 1 97 ? -17.490 0.670 14.448 1.00 66.38 97 GLN A C 1
ATOM 779 O O . GLN A 1 97 ? -18.610 1.017 14.828 1.00 66.38 97 GLN A O 1
ATOM 784 N N . LEU A 1 98 ? -17.299 -0.279 13.527 1.00 67.69 98 LEU A N 1
ATOM 785 C CA . LEU A 1 98 ? -18.386 -1.053 12.925 1.00 67.69 98 LEU A CA 1
ATOM 786 C C . LEU A 1 98 ? -19.075 -1.932 13.967 1.00 67.69 98 LEU A C 1
ATOM 788 O O . LEU A 1 98 ? -20.294 -1.876 14.084 1.00 67.69 98 LEU A O 1
ATOM 792 N N . ARG A 1 99 ? -18.313 -2.651 14.796 1.00 66.62 99 ARG A N 1
ATOM 793 C CA . ARG A 1 99 ? -18.854 -3.455 15.898 1.00 66.62 99 ARG A CA 1
ATOM 794 C C . ARG A 1 99 ? -19.651 -2.599 16.884 1.00 66.62 99 ARG A C 1
ATOM 796 O O . ARG A 1 99 ? -20.782 -2.940 17.199 1.00 66.62 99 ARG A O 1
ATOM 803 N N . LYS A 1 100 ? -19.123 -1.447 17.309 1.00 69.19 100 LYS A N 1
ATOM 804 C CA . LYS A 1 100 ? -19.842 -0.493 18.177 1.00 69.19 100 LYS A CA 1
ATOM 805 C C . LYS A 1 100 ? -21.095 0.072 17.516 1.00 69.19 100 LYS A C 1
ATOM 807 O O . LYS A 1 100 ? -22.075 0.363 18.193 1.00 69.19 100 LYS A O 1
ATOM 812 N N . MET A 1 101 ? -21.069 0.281 16.200 1.00 71.88 101 MET A N 1
ATOM 813 C CA . MET A 1 101 ? -22.252 0.692 15.448 1.00 71.88 101 MET A CA 1
ATOM 814 C C . MET A 1 101 ? -23.303 -0.422 15.412 1.00 71.88 101 MET A C 1
ATOM 816 O O . MET A 1 101 ? -24.477 -0.127 15.613 1.00 71.88 101 MET A O 1
ATOM 820 N N . GLU A 1 102 ? -22.899 -1.672 15.189 1.00 72.31 102 GLU A N 1
ATOM 821 C CA . GLU A 1 102 ? -23.788 -2.835 15.240 1.00 72.31 102 GLU A CA 1
ATOM 822 C C . GLU A 1 102 ? -24.358 -3.062 16.642 1.00 72.31 102 GLU A C 1
ATOM 824 O O . GLU A 1 102 ? -25.545 -3.335 16.760 1.00 72.31 102 GLU A O 1
ATOM 829 N N . GLU A 1 103 ? -23.556 -2.902 17.697 1.00 70.06 103 GLU A N 1
ATOM 830 C CA . GLU A 1 103 ? -24.002 -2.978 19.096 1.00 70.06 103 GLU A CA 1
ATOM 831 C C . GLU A 1 103 ? -25.063 -1.920 19.399 1.00 70.06 103 GLU A C 1
ATOM 833 O O . GLU A 1 103 ? -26.152 -2.276 19.840 1.00 70.06 103 GLU A O 1
ATOM 838 N N . ARG A 1 104 ? -24.807 -0.650 19.047 1.00 72.19 104 ARG A N 1
ATOM 839 C CA . ARG A 1 104 ? -25.820 0.414 19.155 1.00 72.19 104 ARG A CA 1
ATOM 840 C C . ARG A 1 104 ? -27.071 0.074 18.351 1.00 72.19 104 ARG A C 1
ATOM 842 O O . ARG A 1 104 ? -28.179 0.241 18.835 1.00 72.19 104 ARG A O 1
ATOM 849 N N . ARG A 1 105 ? -26.918 -0.414 17.116 1.00 72.38 105 ARG A N 1
ATOM 850 C CA . ARG A 1 105 ? -28.061 -0.777 16.268 1.00 72.38 105 ARG A CA 1
ATOM 851 C C . ARG A 1 105 ? -28.886 -1.908 16.882 1.00 72.38 105 ARG A C 1
ATOM 853 O O . ARG A 1 105 ? -30.102 -1.820 16.814 1.00 72.38 105 ARG A O 1
ATOM 860 N N . LYS A 1 106 ? -28.247 -2.925 17.473 1.00 73.94 106 LYS A N 1
ATOM 861 C CA . LYS A 1 106 ? -28.917 -4.030 18.176 1.00 73.94 106 LYS A CA 1
ATOM 862 C C . LYS A 1 106 ? -29.687 -3.540 19.397 1.00 73.94 106 LYS A C 1
ATOM 864 O O . LYS A 1 106 ? -30.826 -3.953 19.568 1.00 73.94 106 LYS A O 1
ATOM 869 N N . GLU A 1 107 ? -29.087 -2.653 20.188 1.00 70.94 107 GLU A N 1
ATOM 870 C CA . GLU A 1 107 ? -29.740 -1.99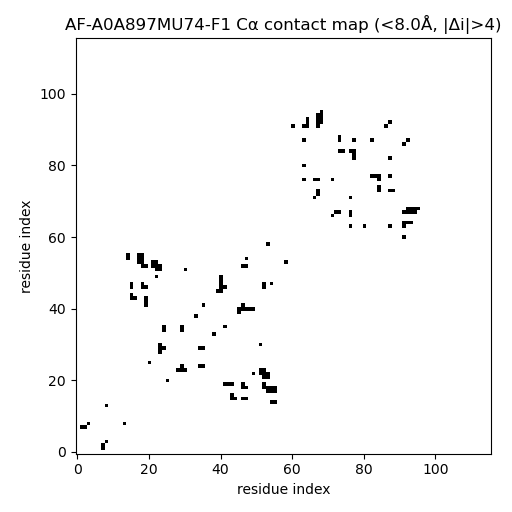2 21.324 1.00 70.94 107 GLU A CA 1
ATOM 871 C C . GLU A 1 107 ? -30.992 -1.224 20.872 1.00 70.94 107 GLU A C 1
ATOM 873 O O . GLU A 1 107 ? -32.065 -1.437 21.421 1.00 70.94 107 GLU A O 1
ATOM 878 N N . PHE A 1 108 ? -30.897 -0.434 19.795 1.00 67.62 108 PHE A N 1
ATOM 879 C CA . PHE A 1 108 ? -32.054 0.269 19.230 1.00 67.62 108 PHE A CA 1
ATOM 880 C C . PHE A 1 108 ? -33.110 -0.665 18.626 1.00 67.62 108 PHE A C 1
ATOM 882 O O . PHE A 1 108 ? -34.290 -0.364 18.723 1.00 67.62 108 PHE A O 1
ATOM 889 N N . THR A 1 109 ? -32.732 -1.772 17.975 1.00 64.38 109 THR A N 1
ATOM 890 C CA . THR A 1 109 ? -33.712 -2.717 17.403 1.00 64.38 109 THR A CA 1
ATOM 891 C C . THR A 1 109 ? -34.396 -3.584 18.454 1.00 64.38 109 THR A C 1
ATOM 893 O O . THR A 1 109 ? -35.544 -3.950 18.248 1.00 64.38 109 THR A O 1
ATOM 896 N N . ALA A 1 110 ? -33.726 -3.884 19.572 1.00 60.06 110 ALA A N 1
ATOM 897 C CA . ALA A 1 110 ? -34.316 -4.637 20.679 1.00 60.06 110 ALA A CA 1
ATOM 898 C C . ALA A 1 110 ? -35.465 -3.875 21.368 1.00 60.06 110 ALA A C 1
ATOM 900 O O . ALA A 1 110 ? -36.339 -4.502 21.956 1.00 60.06 110 ALA A O 1
ATOM 901 N N . ASP A 1 111 ? -35.490 -2.544 21.253 1.00 58.88 111 ASP A N 1
ATOM 902 C CA . ASP A 1 111 ? -36.550 -1.679 21.786 1.00 58.88 111 ASP A CA 1
ATOM 903 C C . ASP A 1 111 ? -37.853 -1.735 20.952 1.00 58.88 111 ASP A C 1
ATOM 905 O O . ASP A 1 111 ? -38.910 -1.335 21.427 1.00 58.88 111 ASP A O 1
ATOM 909 N N . PHE A 1 112 ? -37.811 -2.269 19.719 1.00 57.56 112 PHE A N 1
ATOM 910 C CA . PHE A 1 112 ? -38.986 -2.397 18.837 1.00 57.56 112 PHE A CA 1
ATOM 911 C C . PHE A 1 112 ? -39.713 -3.753 18.936 1.00 57.56 112 PHE A C 1
ATOM 913 O O . PHE A 1 112 ? -40.765 -3.903 18.320 1.00 57.56 112 PHE A O 1
ATOM 920 N N . ASP A 1 113 ? -39.200 -4.716 19.712 1.00 53.16 113 ASP A N 1
ATOM 921 C CA . ASP A 1 113 ? -39.823 -6.037 19.941 1.00 53.16 113 ASP A CA 1
ATOM 922 C C . ASP A 1 113 ? -40.653 -6.086 21.251 1.00 53.16 113 ASP A C 1
ATOM 924 O O . ASP A 1 113 ? -40.827 -7.143 21.858 1.00 53.16 113 ASP A O 1
ATOM 928 N N . ILE A 1 114 ? -41.180 -4.941 21.707 1.00 57.22 114 ILE A N 1
ATOM 929 C CA . ILE A 1 114 ? -42.079 -4.833 22.873 1.00 57.22 114 ILE A CA 1
ATOM 930 C C . ILE A 1 114 ? -43.415 -4.207 22.435 1.00 57.22 114 ILE A C 1
ATOM 932 O O . ILE A 1 114 ? -43.746 -3.106 22.852 1.00 57.22 114 ILE A O 1
ATOM 936 N N . ASP A 1 115 ? -44.154 -4.874 21.544 1.00 48.56 115 ASP A N 1
ATOM 937 C CA . ASP A 1 115 ? -45.632 -4.844 21.496 1.00 48.56 115 ASP A CA 1
ATOM 938 C C . ASP A 1 115 ? -46.146 -5.832 20.425 1.00 48.56 115 ASP A C 1
ATOM 940 O O . ASP A 1 115 ? -46.270 -5.498 19.243 1.00 48.56 115 ASP A O 1
ATOM 944 N N . SER A 1 116 ? -46.410 -7.083 20.813 1.00 39.62 116 SER A N 1
ATOM 945 C CA . SER A 1 116 ? -47.346 -8.012 20.145 1.00 39.62 116 SER A CA 1
ATOM 946 C C . SER A 1 116 ? -47.700 -9.172 21.065 1.00 39.62 116 SER A C 1
ATOM 948 O O . SER A 1 116 ? -46.774 -9.715 21.710 1.00 39.62 116 SER A O 1
#

Solvent-accessible surfa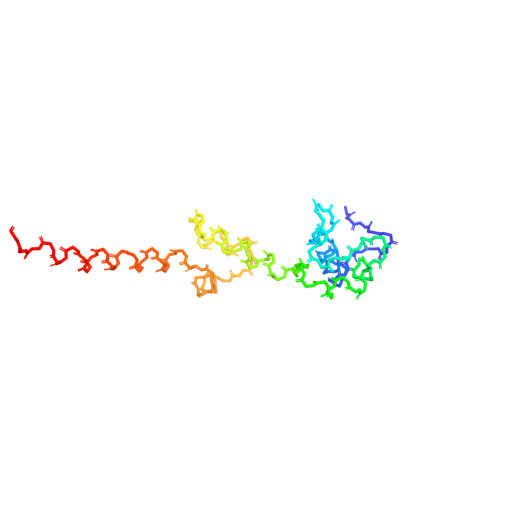ce area (backbone atoms only — not comparable to full-atom values): 6873 Å² total; per-residue (Å²): 130,84,64,50,103,84,40,70,80,48,72,70,50,54,48,29,50,38,13,53,72,42,30,51,60,80,84,44,80,39,94,78,84,52,58,70,95,79,35,68,41,69,40,68,93,34,9,82,71,36,88,72,30,42,52,62,64,58,54,51,52,52,52,54,29,50,43,38,64,70,66,52,58,54,67,63,50,18,69,75,68,75,43,58,49,67,58,44,54,72,76,38,41,51,50,63,53,51,50,52,49,50,52,52,49,50,58,60,53,61,68,71,77,77,83,134

Mean predicted aligned error: 9.71 Å

Sequence (116 aa):
MFSGRQGRPSEATIRAWTYQATQPCVHRNCPHDKKRATCDWTHRNHASKCPSSRSPHQIRTGSITWHCDRGLPIEVISERVNASPDVIKRFYDKADQLRKMEERRKEFTADFDIDS

Nearest PDB structures (foldseek):
  2r0q-assembly1_F  TM=7.914E-01  e=4.781E-01  Staphylococcus aureus
  2lvs-assembly1_A  TM=7.508E-01  e=3.175E+00  Hyperthermus butylicus DSM 5456
  1p4w-assembly1_A  TM=4.568E-01  e=1.032E+00  Erwinia amylovora
  4xvk-assembly1_A  TM=4.081E-01  e=3.175E+00  Homo sapiens

Radius of gyration: 21.53 Å; Cα contacts (8 Å, |Δi|>4): 90; chains: 1; bounding box: 74×22×47 Å

Secondary structure (DSSP, 8-state):
---BTTBSPPHHHHHHHHHHHT-GGGTS--TTS--GGG-GGGSTTTGGG-TT---HHHHHHHHHHHHHHTT--HHHHHHHHT--HHHHHHHT-HHHHHHHHHHHHHHHHHTTS---

pLDDT: mean 82.76, std 12.81, range [39.62, 95.0]